Protein AF-A0A259BN30-F1 (afdb_monomer_lite)

Sequence (90 aa):
MLRRILNIARGTPPIASRGDLVDFLDNRGAFLVQKNIMDYARGRSGPHFTALMKEADFNDALTQSRWGLYPLGVTMVAEMFDSFLRAGRY

Foldseek 3Di:
DVVVVVCVVPDNPDQPDPVSVVVVLQVQLLVVLLVVLLVVLCVVCPPCSVVLVVDPVSVVVSVVSSVVCSVVSSVVVVVVVVVCVVVVVD

pLDDT: mean 88.36, std 15.39, range [47.53, 98.31]

Radius of gyration: 16.95 Å; chains: 1; bounding box: 39×26×45 Å

Secondary structure (DSSP, 8-state):
-HHHHHHHHS-SPP--SHHHHHHHHHHHHHHHHHHHHHHHHHHHHGGGHHHHTT-HHHHHHHHHHHHHHHHHHHHHHHHHHHHHHHTT--

Structure (mmCIF, N/CA/C/O backbone):
data_AF-A0A259BN30-F1
#
_entry.id   AF-A0A259BN30-F1
#
loop_
_atom_site.group_PDB
_atom_site.id
_atom_site.type_symbol
_atom_site.label_atom_id
_atom_site.label_alt_id
_atom_site.label_comp_id
_atom_site.label_asym_id
_atom_site.label_entity_id
_atom_site.label_seq_id
_atom_site.pdbx_PDB_ins_code
_atom_site.Cartn_x
_atom_site.Cartn_y
_atom_site.Cartn_z
_atom_site.occupancy
_atom_site.B_iso_or_equiv
_atom_site.auth_seq_id
_atom_site.auth_comp_id
_atom_site.auth_asym_id
_atom_site.auth_atom_id
_atom_site.pdbx_PDB_model_num
ATOM 1 N N . MET A 1 1 ? 24.421 -7.411 3.546 1.00 47.53 1 MET A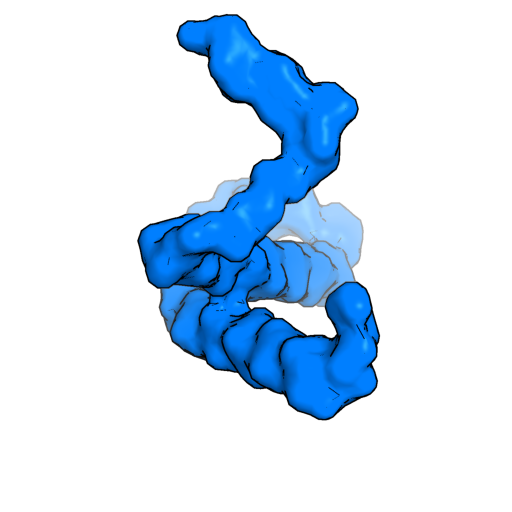 N 1
ATOM 2 C CA . MET A 1 1 ? 23.902 -6.102 4.013 1.00 47.53 1 MET A CA 1
ATOM 3 C C . MET A 1 1 ? 24.323 -4.915 3.136 1.00 47.53 1 MET A C 1
ATOM 5 O O . MET A 1 1 ? 23.459 -4.104 2.835 1.00 47.53 1 MET A O 1
ATOM 9 N N . LEU A 1 2 ? 25.567 -4.836 2.633 1.00 50.38 2 LEU A N 1
ATOM 10 C CA . LEU A 1 2 ? 26.040 -3.728 1.770 1.00 50.38 2 LEU A CA 1
ATOM 11 C C . LEU A 1 2 ? 25.203 -3.463 0.498 1.00 50.38 2 LEU A C 1
ATOM 13 O O . LEU A 1 2 ? 24.975 -2.315 0.130 1.00 50.38 2 LEU A O 1
ATOM 17 N N . ARG A 1 3 ? 24.704 -4.519 -0.157 1.00 48.09 3 ARG A N 1
ATOM 18 C CA . ARG A 1 3 ? 23.923 -4.426 -1.409 1.00 48.09 3 ARG A CA 1
ATOM 19 C C . ARG A 1 3 ? 22.632 -3.603 -1.270 1.00 48.09 3 ARG A C 1
ATOM 21 O O . ARG A 1 3 ? 22.191 -2.981 -2.225 1.00 48.09 3 ARG A O 1
ATOM 28 N N . ARG A 1 4 ? 22.042 -3.589 -0.070 1.00 54.09 4 ARG A N 1
ATOM 29 C CA . ARG A 1 4 ? 20.773 -2.907 0.231 1.00 54.09 4 ARG A CA 1
ATOM 30 C C . ARG A 1 4 ? 20.962 -1.396 0.410 1.00 54.09 4 ARG A C 1
ATOM 32 O O . ARG A 1 4 ? 20.063 -0.640 0.075 1.00 54.09 4 ARG A O 1
ATOM 39 N N . ILE A 1 5 ? 22.140 -0.976 0.881 1.00 55.25 5 ILE A N 1
ATOM 40 C CA . ILE A 1 5 ? 22.508 0.432 1.106 1.00 55.25 5 ILE A CA 1
ATOM 41 C C . ILE A 1 5 ? 22.886 1.111 -0.218 1.00 55.25 5 ILE A C 1
ATOM 43 O O . ILE A 1 5 ? 22.437 2.219 -0.492 1.00 55.25 5 ILE A O 1
ATOM 47 N N . LEU A 1 6 ? 23.631 0.424 -1.091 1.00 53.84 6 LEU A N 1
ATOM 48 C CA . LEU A 1 6 ? 24.006 0.948 -2.414 1.00 53.84 6 LEU A CA 1
ATOM 49 C C . LEU A 1 6 ? 22.798 1.187 -3.339 1.00 53.84 6 LEU A C 1
ATOM 51 O O . LEU A 1 6 ? 22.824 2.111 -4.147 1.00 53.84 6 LEU A O 1
ATOM 55 N N . ASN A 1 7 ? 21.724 0.405 -3.189 1.00 52.44 7 ASN A N 1
ATOM 56 C CA . ASN A 1 7 ? 20.490 0.580 -3.963 1.00 52.44 7 ASN A CA 1
ATOM 57 C C . ASN A 1 7 ? 19.672 1.815 -3.546 1.00 52.44 7 ASN A C 1
ATOM 59 O O . ASN A 1 7 ? 18.870 2.296 -4.337 1.00 52.44 7 ASN A O 1
ATOM 63 N N . ILE A 1 8 ? 19.877 2.363 -2.344 1.00 55.38 8 ILE A N 1
ATOM 64 C CA . ILE A 1 8 ? 19.198 3.596 -1.905 1.00 55.38 8 ILE A CA 1
ATOM 65 C C . ILE A 1 8 ? 19.784 4.821 -2.630 1.00 55.38 8 ILE A C 1
ATOM 67 O O . ILE A 1 8 ? 19.059 5.761 -2.937 1.00 55.38 8 ILE A O 1
ATOM 71 N N . ALA A 1 9 ? 21.078 4.791 -2.965 1.00 58.62 9 ALA A N 1
ATOM 72 C CA . ALA A 1 9 ? 21.785 5.901 -3.607 1.00 58.62 9 ALA A CA 1
ATOM 73 C C . ALA A 1 9 ? 21.676 5.927 -5.148 1.00 58.62 9 ALA A C 1
ATOM 75 O O . ALA A 1 9 ? 22.059 6.918 -5.762 1.00 58.62 9 ALA A O 1
ATOM 76 N N . ARG A 1 10 ? 21.185 4.854 -5.788 1.00 53.47 10 ARG A N 1
ATOM 77 C CA . ARG A 1 10 ? 21.192 4.684 -7.258 1.00 53.47 10 ARG A CA 1
ATOM 78 C C . ARG A 1 10 ? 19.832 4.836 -7.950 1.00 53.47 10 ARG A C 1
ATOM 80 O O . ARG A 1 10 ? 19.747 4.624 -9.154 1.00 53.47 10 ARG A O 1
ATOM 87 N N . GLY A 1 11 ? 18.788 5.234 -7.225 1.00 60.78 11 GLY A N 1
ATOM 88 C CA . GLY A 1 11 ? 17.418 5.175 -7.738 1.00 60.78 11 GLY A CA 1
ATOM 89 C C . GLY A 1 11 ? 16.885 3.739 -7.771 1.00 60.78 11 GLY A C 1
ATOM 90 O O . GLY A 1 11 ? 17.611 2.780 -7.502 1.00 60.78 11 GLY A O 1
ATOM 91 N N . THR A 1 12 ? 15.586 3.581 -8.036 1.00 59.31 12 THR A N 1
ATOM 92 C CA . THR A 1 12 ? 14.977 2.248 -8.147 1.00 59.31 12 THR A CA 1
ATOM 93 C C . THR A 1 12 ? 15.652 1.501 -9.304 1.00 59.31 12 THR A C 1
ATOM 95 O O . THR A 1 12 ? 15.705 2.059 -10.401 1.00 59.31 12 THR A O 1
ATOM 98 N N . PRO A 1 13 ? 16.208 0.292 -9.085 1.00 64.62 13 PRO A N 1
ATOM 99 C CA . PRO A 1 13 ? 16.839 -0.461 -10.162 1.00 64.62 13 PRO A CA 1
ATOM 100 C C . PRO A 1 13 ? 15.840 -0.661 -11.314 1.00 64.62 13 PRO A C 1
ATOM 102 O O . PRO A 1 13 ? 14.646 -0.831 -11.048 1.00 64.62 13 PRO A O 1
ATOM 105 N N . PRO A 1 14 ? 16.296 -0.603 -12.577 1.00 76.75 14 PRO A N 1
ATOM 106 C CA . PRO A 1 14 ? 15.415 -0.766 -13.725 1.00 76.75 14 PRO A CA 1
ATOM 107 C C . PRO A 1 14 ? 14.729 -2.135 -13.685 1.00 76.75 14 PRO A C 1
ATOM 109 O O . PRO A 1 14 ? 15.341 -3.129 -13.293 1.00 76.75 14 PRO A O 1
ATOM 112 N N . ILE A 1 15 ? 13.464 -2.178 -14.107 1.00 86.50 15 ILE A N 1
ATOM 113 C CA . ILE A 1 15 ? 12.706 -3.423 -14.268 1.00 86.50 15 ILE A CA 1
ATOM 114 C C . ILE A 1 15 ? 13.339 -4.187 -15.437 1.00 86.50 15 ILE A C 1
ATOM 116 O O . ILE A 1 15 ? 13.168 -3.799 -16.591 1.00 86.50 15 ILE A O 1
ATOM 120 N N . ALA A 1 16 ? 14.115 -5.230 -15.139 1.00 88.62 16 ALA A N 1
ATOM 121 C CA . ALA A 1 16 ? 14.930 -5.944 -16.126 1.00 88.62 16 ALA A CA 1
ATOM 122 C C . ALA A 1 16 ? 14.368 -7.328 -16.480 1.00 88.62 16 ALA A C 1
ATOM 124 O O . ALA A 1 16 ? 14.798 -7.953 -17.449 1.00 88.62 16 ALA A O 1
ATOM 125 N N . SER A 1 17 ? 13.410 -7.821 -15.699 1.00 92.12 17 SER A N 1
ATOM 126 C CA . SER A 1 17 ? 12.815 -9.138 -15.866 1.00 92.12 17 SER A CA 1
ATOM 127 C C . SER A 1 17 ? 11.323 -9.137 -15.547 1.00 92.12 17 SER A C 1
ATOM 129 O O . SER A 1 17 ? 10.784 -8.225 -14.918 1.00 92.12 17 SER A O 1
ATOM 131 N N . ARG A 1 18 ? 10.645 -10.222 -15.939 1.00 93.25 18 ARG A N 1
ATOM 132 C CA . ARG A 1 18 ? 9.260 -10.477 -15.527 1.00 93.25 18 ARG A CA 1
ATOM 133 C C . ARG A 1 18 ? 9.120 -10.536 -14.001 1.00 93.25 18 ARG A C 1
ATOM 135 O O . ARG A 1 18 ? 8.105 -10.083 -13.489 1.00 93.25 18 ARG A O 1
ATOM 142 N N . GLY A 1 19 ? 10.113 -11.089 -13.299 1.00 94.44 19 GLY A N 1
ATOM 143 C CA . GLY A 1 19 ? 10.118 -11.138 -11.834 1.00 94.44 19 GLY A CA 1
ATOM 144 C C . GLY A 1 19 ? 10.122 -9.736 -11.233 1.00 94.44 19 GLY A C 1
ATOM 145 O O . GLY A 1 19 ? 9.252 -9.416 -10.433 1.00 94.44 19 GLY A O 1
ATOM 146 N N . ASP A 1 20 ? 11.003 -8.865 -11.731 1.00 91.69 20 ASP A N 1
ATOM 147 C CA . ASP A 1 20 ? 11.082 -7.472 -11.272 1.00 91.69 20 ASP A CA 1
ATOM 148 C C . ASP A 1 20 ? 9.778 -6.703 -11.536 1.00 91.69 20 ASP A C 1
ATOM 150 O O . ASP A 1 20 ? 9.385 -5.849 -10.743 1.00 91.69 20 ASP A O 1
ATOM 154 N N . LEU A 1 21 ? 9.091 -7.005 -12.646 1.00 91.38 21 LEU A N 1
ATOM 155 C CA . LEU A 1 21 ? 7.796 -6.401 -12.957 1.00 91.38 21 LEU A CA 1
ATOM 156 C C . LEU A 1 21 ? 6.717 -6.857 -11.970 1.00 91.38 21 LEU A C 1
ATOM 158 O O . LEU A 1 21 ? 5.929 -6.035 -11.510 1.00 91.38 21 LEU A O 1
ATOM 162 N N . VAL A 1 22 ? 6.683 -8.148 -11.635 1.00 94.81 22 VAL A N 1
ATOM 163 C CA . VAL A 1 22 ? 5.747 -8.687 -10.638 1.00 94.81 22 VAL A CA 1
ATOM 164 C C . VAL A 1 22 ? 5.994 -8.040 -9.276 1.00 94.81 22 VAL A C 1
ATOM 166 O O . VAL A 1 22 ? 5.047 -7.532 -8.680 1.00 94.81 22 VAL A O 1
ATOM 169 N N . ASP A 1 23 ? 7.250 -7.967 -8.835 1.00 94.19 23 ASP A N 1
ATOM 170 C CA . ASP A 1 23 ? 7.623 -7.344 -7.560 1.00 94.19 23 ASP A CA 1
ATOM 171 C C . ASP A 1 23 ? 7.267 -5.851 -7.527 1.00 94.19 23 ASP A C 1
ATOM 173 O O . ASP A 1 23 ? 6.809 -5.322 -6.510 1.00 94.19 23 ASP A O 1
ATOM 177 N N . PHE A 1 24 ? 7.444 -5.154 -8.653 1.00 92.06 24 PHE A N 1
ATOM 178 C CA . PHE A 1 24 ? 7.040 -3.761 -8.785 1.00 92.06 24 PHE A CA 1
ATOM 179 C C . PHE A 1 24 ? 5.522 -3.596 -8.648 1.00 92.06 24 PHE A C 1
ATOM 181 O O . PHE A 1 24 ? 5.072 -2.770 -7.851 1.00 92.06 24 PHE A O 1
ATOM 188 N N . LEU A 1 25 ? 4.731 -4.365 -9.403 1.00 94.75 25 LEU A N 1
ATOM 189 C CA . LEU A 1 25 ? 3.269 -4.276 -9.375 1.00 94.75 25 LEU A CA 1
ATOM 190 C C . LEU A 1 25 ? 2.707 -4.639 -7.997 1.00 94.75 25 LEU A C 1
ATOM 192 O O . LEU A 1 25 ? 1.844 -3.920 -7.493 1.00 94.75 25 LEU A O 1
ATOM 196 N N . ASP A 1 26 ? 3.241 -5.686 -7.364 1.00 96.12 26 ASP A N 1
ATOM 197 C CA . ASP A 1 26 ? 2.889 -6.084 -6.001 1.00 96.12 26 ASP A CA 1
ATOM 198 C C . ASP A 1 26 ? 3.158 -4.949 -5.002 1.00 96.12 26 ASP A C 1
ATOM 200 O O . ASP A 1 26 ? 2.246 -4.468 -4.322 1.00 96.12 26 ASP A O 1
ATOM 204 N N . ASN A 1 27 ? 4.394 -4.440 -4.972 1.00 95.69 27 ASN A N 1
ATOM 205 C CA . ASN A 1 27 ? 4.791 -3.403 -4.025 1.00 95.69 27 ASN A CA 1
ATOM 206 C C . ASN A 1 27 ? 3.972 -2.117 -4.193 1.00 95.69 27 ASN A C 1
ATOM 208 O O . ASN A 1 27 ? 3.513 -1.527 -3.210 1.00 95.69 27 ASN A O 1
ATOM 212 N N . ARG A 1 28 ? 3.782 -1.671 -5.439 1.00 95.75 28 ARG A N 1
ATOM 213 C CA . ARG A 1 28 ? 3.042 -0.441 -5.740 1.00 95.75 28 ARG A CA 1
ATOM 214 C C . ARG A 1 28 ? 1.546 -0.604 -5.511 1.00 95.75 28 ARG A C 1
ATOM 216 O O . ARG A 1 28 ? 0.944 0.321 -4.970 1.00 95.75 28 ARG A O 1
ATOM 223 N N . GLY A 1 29 ? 0.964 -1.754 -5.847 1.00 97.44 29 GLY A N 1
ATOM 224 C CA . GLY A 1 29 ? -0.442 -2.057 -5.575 1.00 97.44 29 GLY A CA 1
ATOM 225 C C . GLY A 1 29 ? -0.735 -2.077 -4.074 1.00 97.44 29 GLY A C 1
ATOM 226 O O . GLY A 1 29 ? -1.643 -1.384 -3.608 1.00 97.44 29 GLY A O 1
ATOM 227 N N . ALA A 1 30 ? 0.095 -2.776 -3.294 1.00 96.94 30 ALA A N 1
ATOM 228 C CA . ALA A 1 30 ? -0.010 -2.808 -1.836 1.00 96.94 30 ALA A CA 1
ATOM 229 C C . ALA A 1 30 ? 0.158 -1.414 -1.209 1.00 96.94 30 ALA A C 1
ATOM 231 O O . ALA A 1 30 ? -0.613 -1.032 -0.323 1.00 96.94 30 ALA A O 1
ATOM 232 N N . PHE A 1 31 ? 1.136 -0.632 -1.679 1.00 96.50 31 PHE A N 1
ATOM 233 C CA . PHE A 1 31 ? 1.346 0.740 -1.219 1.00 96.50 31 PHE A CA 1
ATOM 234 C C . PHE A 1 31 ? 0.149 1.640 -1.527 1.00 96.50 31 PHE A C 1
ATOM 236 O O . PHE A 1 31 ? -0.284 2.388 -0.651 1.00 96.50 31 PHE A O 1
ATOM 243 N N . LEU A 1 32 ? -0.395 1.567 -2.745 1.00 97.06 32 LEU A N 1
ATOM 244 C CA . LEU A 1 32 ? -1.528 2.384 -3.173 1.00 97.06 32 LEU A CA 1
ATOM 245 C C . LEU A 1 32 ? -2.744 2.146 -2.274 1.00 97.06 32 LEU A C 1
ATOM 247 O O . LEU A 1 32 ? -3.327 3.100 -1.759 1.00 97.06 32 LEU A O 1
ATOM 251 N N . VAL A 1 33 ? -3.081 0.879 -2.021 1.00 97.94 33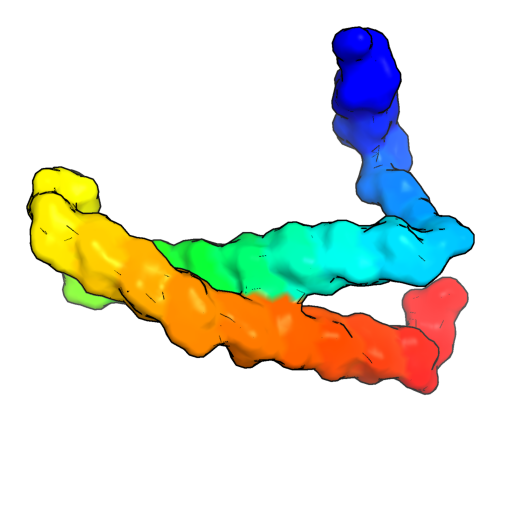 VAL A N 1
ATOM 252 C CA . VAL A 1 33 ? -4.192 0.503 -1.135 1.00 97.94 33 VAL A CA 1
ATOM 253 C C . VAL A 1 33 ? -3.941 0.978 0.289 1.00 97.94 33 VAL A C 1
ATOM 255 O O . VAL A 1 33 ? -4.797 1.652 0.861 1.00 97.94 33 VAL A O 1
ATOM 258 N N . GLN A 1 34 ? -2.758 0.687 0.841 1.00 96.75 34 GLN A N 1
ATOM 259 C CA . GLN A 1 34 ? -2.402 1.087 2.200 1.00 96.75 34 GLN A CA 1
ATOM 260 C C . GLN A 1 34 ? -2.465 2.603 2.376 1.00 96.75 34 GLN A C 1
ATOM 262 O O . GLN A 1 34 ? -3.018 3.091 3.355 1.00 96.75 34 GLN A O 1
ATOM 267 N N . LYS A 1 35 ? -1.904 3.369 1.443 1.00 96.38 35 LYS A N 1
ATOM 268 C CA . LYS A 1 35 ? -1.902 4.826 1.532 1.00 96.38 35 LYS A CA 1
ATOM 269 C C . LYS A 1 35 ? -3.325 5.376 1.473 1.00 96.38 35 LYS A C 1
ATOM 271 O O . LYS A 1 35 ? -3.704 6.157 2.340 1.00 96.38 35 LYS A O 1
ATOM 276 N N . ASN A 1 36 ? -4.117 4.944 0.493 1.00 96.19 36 ASN A N 1
ATOM 277 C CA . ASN A 1 36 ? -5.465 5.472 0.289 1.00 96.19 36 ASN A CA 1
ATOM 278 C C . ASN A 1 36 ? -6.380 5.202 1.484 1.00 96.19 36 ASN A C 1
ATOM 280 O O . ASN A 1 36 ? -7.068 6.114 1.937 1.00 96.19 36 ASN A O 1
ATOM 284 N N . ILE A 1 37 ? -6.366 3.982 2.029 1.00 95.94 37 ILE A N 1
ATOM 285 C CA . ILE A 1 37 ? -7.231 3.650 3.164 1.00 95.94 37 ILE A CA 1
ATOM 286 C C . ILE A 1 37 ? -6.820 4.400 4.437 1.00 95.94 37 ILE A C 1
ATOM 288 O O . ILE A 1 37 ? -7.679 4.856 5.188 1.00 95.94 37 ILE A O 1
ATOM 292 N N . MET A 1 38 ? -5.517 4.599 4.650 1.00 96.19 38 MET A N 1
ATOM 293 C CA . MET A 1 38 ? -4.996 5.345 5.796 1.00 96.19 38 MET A CA 1
ATOM 294 C C . MET A 1 38 ? -5.295 6.841 5.696 1.00 96.19 38 MET A C 1
ATOM 296 O O . MET A 1 38 ? -5.690 7.455 6.688 1.00 96.19 38 MET A O 1
ATOM 300 N N . ASP A 1 39 ? -5.131 7.426 4.509 1.00 97.06 39 ASP A N 1
ATOM 301 C CA . ASP A 1 39 ? -5.453 8.832 4.257 1.00 97.06 39 ASP A CA 1
ATOM 302 C C . ASP A 1 39 ? -6.961 9.075 4.396 1.00 97.06 39 ASP A C 1
ATOM 304 O O . ASP A 1 39 ? -7.370 10.049 5.031 1.00 97.06 39 ASP A O 1
ATOM 308 N N . TYR A 1 40 ? -7.788 8.155 3.888 1.00 95.75 40 TYR A N 1
ATOM 309 C CA . TYR A 1 40 ? -9.236 8.192 4.075 1.00 95.75 40 TYR A CA 1
ATOM 310 C C . TYR A 1 40 ? -9.610 8.114 5.557 1.00 95.75 40 TYR A C 1
ATOM 312 O O . TYR A 1 40 ? -10.317 8.990 6.054 1.00 95.75 40 TYR A O 1
ATOM 320 N N . ALA A 1 41 ? -9.097 7.119 6.287 1.00 95.81 41 ALA A N 1
ATOM 321 C CA . ALA A 1 41 ? -9.365 6.961 7.713 1.00 95.81 41 ALA A CA 1
ATOM 322 C C . ALA A 1 41 ? -8.988 8.226 8.493 1.00 95.81 41 ALA A C 1
ATOM 324 O O . ALA A 1 41 ? -9.818 8.758 9.227 1.00 95.81 41 ALA A O 1
ATOM 325 N N . ARG A 1 42 ? -7.787 8.773 8.257 1.00 97.19 42 ARG A N 1
ATOM 326 C CA . ARG A 1 42 ? -7.328 10.021 8.880 1.00 97.19 42 ARG A CA 1
ATOM 327 C C . ARG A 1 42 ? -8.233 11.203 8.548 1.00 97.19 42 ARG A C 1
ATOM 329 O O . ARG A 1 42 ? -8.598 11.950 9.454 1.00 97.19 42 ARG A O 1
ATOM 336 N N . GLY A 1 43 ? -8.613 11.360 7.282 1.00 97.81 43 GLY A N 1
ATOM 337 C CA . GLY A 1 43 ? -9.514 12.426 6.844 1.00 97.81 43 GLY A CA 1
ATOM 338 C C . GLY A 1 43 ? -10.908 12.329 7.468 1.00 97.81 43 GLY A C 1
ATOM 339 O O . GLY A 1 43 ? -11.529 13.354 7.740 1.00 97.81 43 GLY A O 1
ATOM 340 N N . ARG A 1 44 ? -11.398 11.113 7.738 1.00 97.19 44 ARG A N 1
ATOM 341 C CA . ARG A 1 44 ? -12.721 10.879 8.339 1.00 97.19 44 ARG A CA 1
ATOM 342 C C . ARG A 1 44 ? -12.735 10.983 9.859 1.00 97.19 44 ARG A C 1
ATOM 344 O O . ARG A 1 44 ? -13.711 11.482 10.406 1.00 97.19 44 ARG A O 1
ATOM 351 N N . SER A 1 45 ? -11.687 10.530 10.539 1.00 96.81 45 SER A N 1
ATOM 352 C CA . SER A 1 45 ? -11.617 10.549 12.006 1.00 96.81 45 SER A CA 1
ATOM 353 C C . SER A 1 45 ? -11.089 11.867 12.574 1.00 96.81 45 SER A C 1
ATOM 355 O O . SER A 1 45 ? -11.266 12.139 13.762 1.00 96.81 45 SER A O 1
ATOM 357 N N . GLY A 1 46 ? -10.388 12.663 11.759 1.00 96.88 46 GLY A N 1
ATOM 358 C CA . GLY A 1 46 ? -9.834 13.952 12.164 1.00 96.88 46 GLY A CA 1
ATOM 359 C C . GLY A 1 46 ? -8.968 13.839 13.431 1.00 96.88 46 GLY A C 1
ATOM 360 O O . GLY A 1 46 ? -8.090 12.970 13.483 1.00 96.88 46 GLY A O 1
ATOM 361 N N . PRO A 1 47 ? -9.213 14.658 14.474 1.00 97.62 47 PRO A N 1
ATOM 362 C CA . PRO A 1 47 ? -8.442 14.635 15.724 1.00 97.62 47 PRO A CA 1
ATOM 363 C C . PRO A 1 47 ? -8.410 13.275 16.434 1.00 97.62 47 PRO A C 1
ATOM 365 O O . PRO A 1 47 ? -7.470 12.983 17.170 1.00 97.62 47 PRO A O 1
ATOM 368 N N . HIS A 1 48 ? -9.410 12.422 16.203 1.00 97.56 48 HIS A N 1
ATOM 369 C CA . HIS A 1 48 ? -9.522 11.118 16.855 1.00 97.56 48 HIS A CA 1
ATOM 370 C C . HIS A 1 48 ? -8.721 10.014 16.158 1.00 97.56 48 HIS A C 1
ATOM 372 O O . HIS A 1 48 ? -8.708 8.888 16.645 1.00 97.56 48 HIS A O 1
ATOM 378 N N . PHE A 1 49 ? -8.020 10.311 15.057 1.00 97.56 49 PHE A N 1
ATOM 379 C CA . PHE A 1 49 ? -7.286 9.309 14.277 1.00 97.56 49 PHE A CA 1
ATOM 380 C C . PHE A 1 49 ? -6.339 8.456 15.130 1.00 97.56 49 PHE A C 1
ATOM 382 O O . PHE A 1 49 ? -6.364 7.232 15.063 1.00 97.56 49 PHE A O 1
ATOM 389 N N . THR A 1 50 ? -5.537 9.088 15.987 1.00 96.75 50 THR A N 1
ATOM 390 C CA . THR A 1 50 ? -4.582 8.371 16.844 1.00 96.75 50 THR A CA 1
ATOM 391 C C . THR A 1 50 ? -5.270 7.492 17.890 1.00 96.75 50 THR A C 1
ATOM 393 O O . THR A 1 50 ? -4.698 6.485 18.295 1.00 96.75 50 THR A O 1
ATOM 396 N N . ALA A 1 51 ? -6.471 7.863 18.346 1.00 97.62 51 ALA A N 1
ATOM 397 C CA . ALA A 1 51 ? -7.261 7.031 19.251 1.00 97.62 51 ALA A CA 1
ATOM 398 C C . ALA A 1 51 ? -7.861 5.839 18.494 1.00 97.62 51 ALA A C 1
ATOM 400 O O . ALA A 1 51 ? -7.673 4.707 18.915 1.00 97.62 51 ALA A O 1
ATOM 401 N N . LEU A 1 52 ? -8.456 6.085 17.323 1.00 97.06 52 LEU A N 1
ATOM 402 C CA . LEU A 1 52 ? -9.030 5.054 16.455 1.00 97.06 52 LEU A CA 1
ATOM 403 C C . LEU A 1 52 ? -8.010 3.969 16.072 1.00 97.06 52 LEU A C 1
ATOM 405 O O . LEU A 1 52 ? -8.327 2.788 16.104 1.00 97.06 52 LEU A O 1
ATOM 409 N N . MET A 1 53 ? -6.762 4.350 15.780 1.00 96.88 53 MET A N 1
ATOM 410 C CA . MET A 1 53 ? -5.683 3.398 15.469 1.00 96.88 53 MET A CA 1
ATOM 411 C C . MET A 1 53 ? -5.308 2.468 16.636 1.00 96.88 53 MET A C 1
ATOM 413 O O . MET A 1 53 ? -4.585 1.498 16.415 1.00 96.88 53 MET A O 1
ATOM 417 N N . LYS A 1 54 ? -5.741 2.751 17.871 1.00 97.94 54 LYS A N 1
ATOM 418 C CA . LYS A 1 54 ? -5.516 1.876 19.035 1.00 97.94 54 LYS A CA 1
ATOM 419 C C . LYS A 1 54 ? -6.619 0.834 19.212 1.00 97.94 54 LYS A C 1
ATOM 421 O O . LYS A 1 54 ? -6.416 -0.110 19.968 1.00 97.94 54 LYS A O 1
ATOM 426 N N . GLU A 1 55 ? -7.747 0.990 18.526 1.00 98.31 55 GLU A N 1
ATOM 427 C CA . GLU A 1 55 ? -8.872 0.063 18.617 1.00 98.31 55 GLU A CA 1
ATOM 428 C C . GLU A 1 55 ? -8.573 -1.211 17.817 1.00 98.31 55 GLU A C 1
ATOM 430 O O . GLU A 1 55 ? -8.227 -1.150 16.632 1.00 98.31 55 GLU A O 1
ATOM 435 N N . ALA A 1 56 ? -8.691 -2.375 18.460 1.00 98.31 56 ALA A N 1
ATOM 436 C CA . ALA A 1 56 ? -8.414 -3.668 17.830 1.00 98.31 56 ALA A CA 1
ATOM 437 C C . ALA A 1 56 ? -9.355 -3.920 16.641 1.00 98.31 56 ALA A C 1
ATOM 439 O O . ALA A 1 56 ? -8.885 -4.146 15.527 1.00 98.31 56 ALA A O 1
ATOM 440 N N . ASP A 1 57 ? -10.659 -3.725 16.847 1.00 98.12 57 ASP A N 1
ATOM 441 C CA . ASP A 1 57 ? -11.690 -3.922 15.822 1.00 98.12 57 ASP A CA 1
ATOM 442 C C . ASP A 1 57 ? -11.447 -3.059 14.576 1.00 98.12 57 ASP A C 1
ATOM 444 O O . ASP A 1 57 ? -11.654 -3.495 13.441 1.00 98.12 57 AS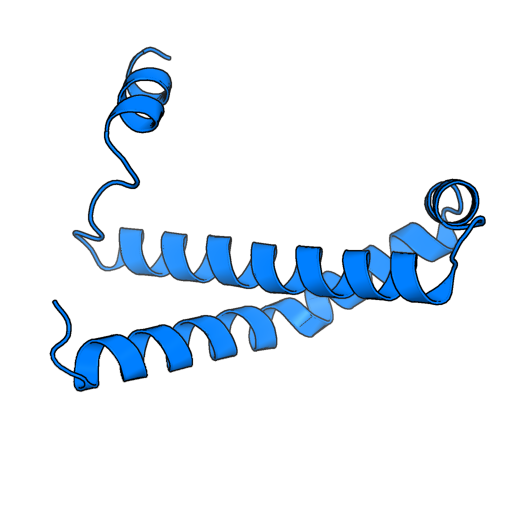P A O 1
ATOM 448 N N . PHE A 1 58 ? -10.955 -1.830 14.768 1.00 97.06 58 PHE A N 1
ATOM 449 C CA . PHE A 1 58 ? -10.596 -0.962 13.653 1.00 97.06 58 PHE A CA 1
ATOM 450 C C . PHE A 1 58 ? -9.396 -1.509 12.873 1.00 97.06 58 PHE A C 1
ATOM 452 O O . PHE A 1 58 ? -9.420 -1.519 11.642 1.00 97.06 58 PHE A O 1
ATOM 459 N N . ASN A 1 59 ? -8.352 -1.977 13.560 1.00 97.31 59 ASN A N 1
ATOM 460 C CA . ASN A 1 59 ? -7.172 -2.553 12.913 1.00 97.31 59 ASN A CA 1
ATOM 461 C C . ASN A 1 59 ? -7.486 -3.868 12.177 1.00 97.31 59 ASN A C 1
ATOM 463 O O . ASN A 1 59 ? -6.922 -4.118 11.104 1.00 97.31 59 ASN A O 1
ATOM 467 N N . ASP A 1 60 ? -8.419 -4.664 12.693 1.00 98.12 60 ASP A N 1
ATOM 468 C CA . ASP A 1 60 ? -8.902 -5.882 12.039 1.00 98.12 60 ASP A CA 1
ATOM 469 C C . ASP A 1 60 ? -9.680 -5.544 10.762 1.00 98.12 60 ASP A C 1
ATOM 471 O O . ASP A 1 60 ? -9.359 -6.047 9.678 1.00 98.12 60 ASP A O 1
ATOM 475 N N . ALA A 1 61 ? -10.624 -4.601 10.844 1.00 97.06 61 ALA A N 1
ATOM 476 C CA . ALA A 1 61 ? -11.372 -4.113 9.686 1.00 97.06 61 ALA A CA 1
ATOM 477 C C . ALA A 1 61 ? -10.456 -3.462 8.636 1.00 97.06 61 ALA A C 1
ATOM 479 O O . ALA A 1 61 ? -10.625 -3.674 7.430 1.00 97.06 61 ALA A O 1
ATOM 480 N N . LEU A 1 62 ? -9.449 -2.704 9.076 1.00 96.00 62 LEU A N 1
ATOM 481 C CA . LEU A 1 62 ? -8.425 -2.108 8.220 1.00 96.00 62 LEU A CA 1
ATOM 482 C C . LEU A 1 62 ? -7.631 -3.191 7.481 1.00 96.00 62 LEU A C 1
ATOM 484 O O . LEU A 1 62 ? -7.419 -3.090 6.272 1.00 96.00 62 LEU A O 1
ATOM 488 N N . THR A 1 63 ? -7.218 -4.245 8.185 1.00 96.12 63 THR A N 1
ATOM 489 C CA . THR A 1 63 ? -6.480 -5.375 7.605 1.00 96.12 63 THR A CA 1
ATOM 490 C C . THR A 1 63 ? -7.319 -6.112 6.568 1.00 96.12 63 THR A C 1
ATOM 492 O O . THR A 1 63 ? -6.849 -6.338 5.450 1.00 96.12 63 THR A O 1
ATOM 495 N N . GLN A 1 64 ? -8.576 -6.422 6.885 1.00 97.50 64 GLN A N 1
ATOM 496 C CA . GLN A 1 64 ? -9.491 -7.072 5.947 1.00 97.50 64 GLN A CA 1
ATOM 497 C C . GLN A 1 64 ? -9.727 -6.208 4.703 1.00 97.50 64 GLN A C 1
ATOM 499 O O . GLN A 1 64 ? -9.657 -6.700 3.576 1.00 97.50 64 GLN A O 1
ATOM 504 N N . SER A 1 65 ? -9.943 -4.907 4.897 1.00 96.75 65 SER A N 1
ATOM 505 C CA . SER A 1 65 ? -10.178 -3.963 3.804 1.00 96.75 65 SER A CA 1
ATOM 506 C C . SER A 1 65 ? -8.972 -3.854 2.873 1.00 96.75 65 SER A C 1
ATOM 508 O O . SER A 1 65 ? -9.135 -3.821 1.655 1.00 96.75 65 SER A O 1
ATOM 510 N N . ARG A 1 66 ? -7.746 -3.860 3.413 1.00 95.81 66 ARG A N 1
ATOM 511 C CA . ARG A 1 66 ? -6.521 -3.871 2.600 1.00 95.81 66 ARG A CA 1
ATOM 512 C C . ARG A 1 66 ? -6.436 -5.108 1.717 1.00 95.81 66 ARG A C 1
ATOM 514 O O . ARG A 1 66 ? -6.131 -4.975 0.537 1.00 95.81 66 ARG A O 1
ATOM 521 N N . TRP A 1 67 ? -6.718 -6.287 2.267 1.00 95.81 67 TRP A N 1
ATOM 522 C CA . TRP A 1 67 ? -6.712 -7.525 1.488 1.00 95.81 67 TRP A CA 1
ATOM 523 C C . TRP A 1 67 ? -7.808 -7.542 0.424 1.00 95.81 67 TRP A C 1
ATOM 525 O O . TRP A 1 67 ? -7.538 -7.922 -0.712 1.00 95.81 67 TRP A O 1
ATOM 535 N N . GLY A 1 68 ? -9.010 -7.065 0.754 1.00 97.31 68 GLY A N 1
ATOM 536 C CA . GLY A 1 68 ? -10.111 -6.964 -0.206 1.00 97.31 68 GLY A CA 1
ATOM 537 C C . GLY A 1 68 ? -9.825 -5.996 -1.358 1.00 97.31 68 GLY A C 1
ATOM 538 O O . GLY A 1 68 ? -10.205 -6.257 -2.495 1.00 97.31 68 GLY A O 1
ATOM 539 N N . LEU A 1 69 ? -9.116 -4.898 -1.085 1.00 97.06 69 LEU A N 1
ATOM 540 C CA . LEU A 1 69 ? -8.773 -3.880 -2.083 1.00 97.06 69 LEU A CA 1
ATOM 541 C C . LEU A 1 69 ? -7.463 -4.163 -2.831 1.00 97.06 69 LEU A C 1
ATOM 543 O O . LEU A 1 69 ? -7.218 -3.550 -3.868 1.00 97.06 69 LEU A O 1
ATOM 547 N N . TYR A 1 70 ? -6.618 -5.072 -2.340 1.00 97.25 70 TYR A N 1
ATOM 548 C CA . TYR A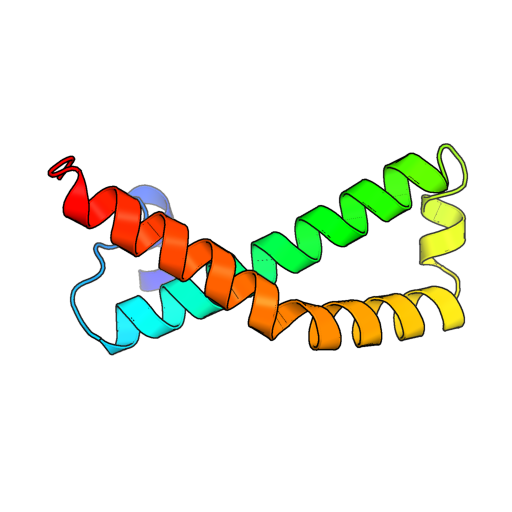 1 70 ? -5.313 -5.366 -2.937 1.00 97.25 70 TYR A CA 1
ATOM 549 C C . TYR A 1 70 ? -5.381 -5.721 -4.438 1.00 97.2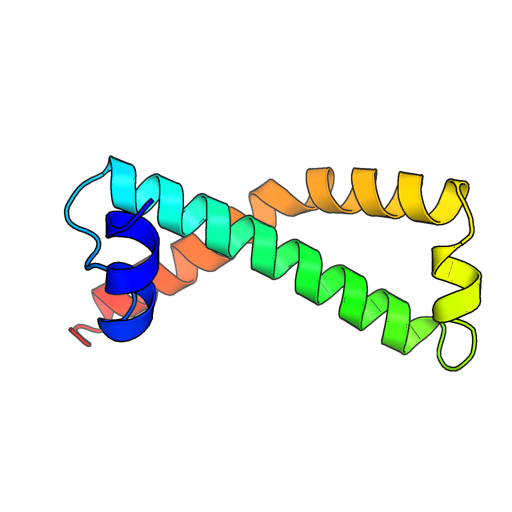5 70 TYR A C 1
ATOM 551 O O . TYR A 1 70 ? -4.650 -5.090 -5.208 1.00 97.25 70 TYR A O 1
ATOM 559 N N . PRO A 1 71 ? -6.281 -6.613 -4.910 1.00 97.38 71 PRO A N 1
ATOM 560 C CA . PRO A 1 71 ? -6.390 -6.921 -6.340 1.00 97.38 71 PRO A CA 1
ATOM 561 C C . PRO A 1 71 ? -6.723 -5.695 -7.204 1.00 97.38 71 PRO A C 1
ATOM 563 O O . PRO A 1 71 ? -6.191 -5.538 -8.306 1.00 97.38 71 PRO A O 1
ATOM 566 N N . LEU A 1 72 ? -7.563 -4.791 -6.688 1.00 97.06 72 LEU A N 1
ATOM 567 C CA . LEU A 1 72 ? -7.884 -3.531 -7.360 1.00 97.06 72 LEU A CA 1
ATOM 568 C C . LEU A 1 72 ? -6.652 -2.621 -7.424 1.00 97.06 72 LEU A C 1
ATOM 570 O O . LEU A 1 72 ? -6.355 -2.067 -8.478 1.00 97.06 72 LEU A O 1
ATOM 574 N N . GLY A 1 73 ? -5.899 -2.515 -6.327 1.00 97.50 73 GLY A N 1
ATOM 575 C CA . GLY A 1 73 ? -4.651 -1.753 -6.285 1.00 97.50 73 GLY A CA 1
ATOM 576 C C . GLY A 1 73 ? -3.634 -2.217 -7.327 1.00 97.50 73 GLY A C 1
ATOM 577 O O . GLY A 1 73 ? -3.061 -1.388 -8.031 1.00 97.50 73 GLY A O 1
ATOM 578 N N . VAL A 1 74 ? -3.441 -3.532 -7.465 1.00 97.94 74 VAL A N 1
ATOM 579 C CA . VAL A 1 74 ? -2.564 -4.113 -8.499 1.00 97.94 74 VAL A CA 1
ATOM 580 C C . VAL A 1 74 ? -3.071 -3.773 -9.902 1.00 97.94 74 VAL A C 1
ATOM 582 O O . VAL A 1 74 ? -2.281 -3.352 -10.745 1.00 97.94 74 VAL A O 1
A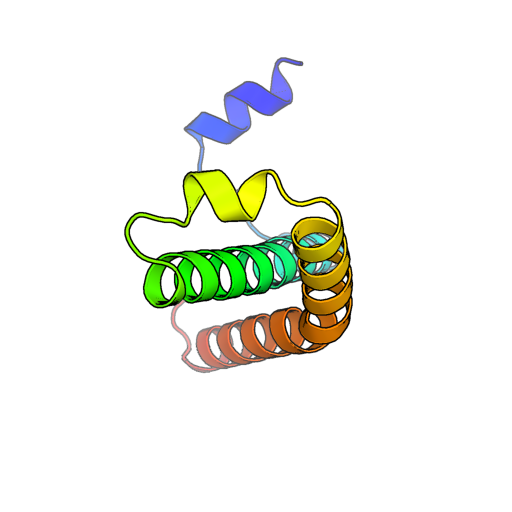TOM 585 N N . THR A 1 75 ? -4.381 -3.888 -10.138 1.00 97.94 75 THR A N 1
ATOM 586 C CA . THR A 1 75 ? -5.006 -3.575 -11.435 1.00 97.94 75 THR A CA 1
ATOM 587 C C . THR A 1 75 ? -4.772 -2.118 -11.833 1.00 97.94 75 THR A C 1
ATOM 589 O O . THR A 1 75 ? -4.269 -1.856 -12.921 1.00 97.94 75 THR A O 1
ATOM 592 N N . MET A 1 76 ? -5.024 -1.169 -10.926 1.00 97.38 76 MET A N 1
ATOM 593 C CA . MET A 1 76 ? -4.827 0.262 -11.191 1.00 97.38 76 MET A CA 1
ATOM 594 C C . MET A 1 76 ? -3.373 0.597 -11.550 1.00 97.38 76 MET A C 1
ATOM 596 O O . MET A 1 76 ? -3.111 1.390 -12.455 1.00 97.38 76 MET A O 1
ATOM 600 N N . VAL A 1 77 ? -2.405 -0.000 -10.847 1.00 96.56 77 VAL A N 1
ATOM 601 C CA . VAL A 1 77 ? -0.983 0.211 -11.155 1.00 96.56 77 VAL A CA 1
ATOM 602 C C . VAL A 1 77 ? -0.624 -0.407 -12.506 1.00 96.56 77 VAL A C 1
ATOM 604 O O . VAL A 1 77 ? 0.112 0.215 -13.272 1.00 96.56 77 VAL A O 1
ATOM 607 N N . ALA A 1 78 ? -1.141 -1.597 -12.815 1.00 95.88 78 ALA A N 1
ATOM 608 C CA . ALA A 1 78 ? -0.901 -2.256 -14.093 1.00 95.88 78 ALA A CA 1
ATOM 609 C C . ALA A 1 78 ? -1.462 -1.442 -15.272 1.00 95.88 78 ALA A C 1
ATOM 611 O O . ALA A 1 78 ? -0.756 -1.246 -16.257 1.00 95.88 78 ALA A O 1
ATOM 612 N N . GLU A 1 79 ? -2.677 -0.903 -15.153 1.00 96.31 79 GLU A N 1
ATOM 613 C CA . GLU A 1 79 ? -3.296 -0.035 -16.167 1.00 96.31 79 GLU A CA 1
ATOM 614 C C . GLU A 1 79 ? -2.506 1.260 -16.381 1.00 96.31 79 GLU A C 1
ATOM 616 O O . GLU A 1 79 ? -2.268 1.678 -17.519 1.00 96.31 79 GLU A O 1
ATOM 621 N N . MET A 1 80 ? -2.054 1.886 -15.290 1.00 93.25 80 MET A N 1
ATOM 622 C CA . MET A 1 80 ? -1.199 3.070 -15.354 1.00 93.25 80 MET A CA 1
ATOM 623 C C . MET A 1 80 ? 0.125 2.754 -16.059 1.00 93.25 80 MET A C 1
ATOM 625 O O . MET A 1 80 ? 0.588 3.541 -16.886 1.00 93.25 80 MET A O 1
ATOM 629 N N . PHE A 1 81 ? 0.727 1.605 -15.750 1.00 91.00 81 PHE A N 1
ATOM 630 C CA . PHE A 1 81 ? 1.972 1.161 -16.364 1.00 91.00 81 PHE A CA 1
ATOM 631 C C . PHE A 1 81 ? 1.799 0.856 -17.860 1.00 91.00 81 PHE A C 1
ATOM 633 O O . PHE A 1 81 ? 2.579 1.361 -18.663 1.00 91.00 81 PHE A O 1
ATOM 640 N N . ASP A 1 82 ? 0.756 0.121 -18.258 1.00 92.50 82 ASP A N 1
ATOM 641 C CA . ASP A 1 82 ? 0.441 -0.146 -19.672 1.00 92.50 82 ASP A CA 1
ATOM 642 C C . ASP A 1 82 ? 0.212 1.157 -20.452 1.00 92.50 82 ASP A C 1
ATOM 644 O O . ASP A 1 82 ? 0.789 1.358 -21.522 1.00 92.50 82 ASP A O 1
ATOM 648 N N . SER A 1 83 ? -0.548 2.095 -19.879 1.00 91.88 83 SER A N 1
ATOM 649 C CA . SER A 1 83 ? -0.797 3.409 -20.484 1.00 91.88 83 SER A CA 1
ATOM 650 C C . SER A 1 83 ? 0.490 4.214 -20.666 1.00 91.88 83 SER A C 1
ATOM 652 O O . SER A 1 83 ? 0.710 4.811 -21.721 1.00 91.88 83 SER A O 1
ATOM 654 N N . PHE A 1 84 ? 1.360 4.220 -19.651 1.00 87.81 84 PHE A N 1
ATOM 655 C CA . PHE A 1 84 ? 2.660 4.883 -19.717 1.00 87.81 84 PHE A CA 1
ATOM 656 C C . PHE A 1 84 ? 3.537 4.289 -20.822 1.00 87.81 84 PHE A C 1
ATOM 658 O O . PHE A 1 84 ? 4.135 5.041 -21.594 1.00 87.81 84 PHE A O 1
ATOM 665 N N . LEU A 1 85 ? 3.564 2.956 -20.938 1.00 86.56 85 LEU A N 1
ATOM 666 C CA . LEU A 1 85 ? 4.317 2.286 -21.989 1.00 86.56 85 LEU A CA 1
ATOM 667 C C . LEU A 1 85 ? 3.761 2.630 -23.378 1.00 86.56 85 LEU A C 1
ATOM 669 O O . LEU A 1 85 ? 4.498 3.058 -24.257 1.00 86.56 85 LEU A O 1
ATOM 673 N N . ARG A 1 86 ? 2.447 2.538 -23.589 1.00 90.06 86 ARG A N 1
ATOM 674 C CA . ARG A 1 86 ? 1.832 2.860 -24.891 1.00 90.06 86 ARG A CA 1
ATOM 675 C C . ARG A 1 86 ? 2.042 4.308 -25.325 1.00 90.06 86 ARG A C 1
ATOM 677 O O . ARG A 1 86 ? 2.069 4.582 -26.521 1.00 90.06 86 ARG A O 1
ATOM 684 N N . ALA A 1 87 ? 2.201 5.229 -24.377 1.00 89.69 87 ALA A N 1
ATOM 685 C CA . ALA A 1 87 ? 2.446 6.638 -24.659 1.00 89.69 87 ALA A CA 1
ATOM 686 C C . ALA A 1 87 ? 3.857 6.934 -25.208 1.00 89.69 87 ALA A C 1
ATOM 688 O O . ALA A 1 87 ? 4.131 8.086 -25.545 1.00 89.69 87 ALA A O 1
ATOM 689 N N . GLY A 1 88 ? 4.757 5.944 -25.287 1.00 70.25 88 GLY A N 1
ATOM 690 C CA . GLY A 1 88 ? 6.096 6.121 -25.854 1.00 70.25 88 GLY A CA 1
ATOM 691 C C . GLY A 1 88 ? 7.027 6.998 -25.011 1.00 70.25 88 GLY A C 1
ATOM 692 O O . GLY A 1 88 ? 7.967 7.574 -25.548 1.00 70.25 88 GLY A O 1
ATOM 693 N N . ARG A 1 89 ? 6.745 7.164 -23.711 1.00 58.97 89 ARG A N 1
ATOM 694 C CA . ARG A 1 89 ? 7.451 8.096 -22.809 1.00 58.97 89 ARG A CA 1
ATOM 695 C C . ARG A 1 89 ? 8.625 7.451 -22.059 1.00 58.97 89 ARG A C 1
ATOM 697 O O . ARG A 1 89 ? 8.774 7.677 -20.859 1.00 58.97 89 ARG A O 1
ATOM 704 N N . TYR A 1 90 ? 9.429 6.652 -22.752 1.00 59.56 90 TYR A N 1
ATOM 705 C CA . TYR A 1 90 ? 10.610 5.967 -22.209 1.00 59.56 90 TYR A CA 1
ATOM 706 C C . TYR A 1 90 ? 11.904 6.471 -22.838 1.00 59.56 90 TYR A C 1
ATOM 708 O O . TYR A 1 90 ? 11.896 6.747 -24.058 1.00 59.56 90 TYR A O 1
#